Protein AF-A0A8D0GN27-F1 (afdb_monomer)

Radius of gyration: 17.17 Å; Cα contacts (8 Å, |Δi|>4): 51; chains: 1; bounding box: 32×37×42 Å

Structure (mmCIF, N/CA/C/O backbone):
data_AF-A0A8D0GN27-F1
#
_entry.id   AF-A0A8D0GN27-F1
#
loop_
_atom_site.group_PDB
_atom_site.id
_atom_site.type_symbol
_atom_site.label_atom_id
_atom_site.label_alt_id
_atom_site.label_comp_id
_atom_site.label_asym_id
_atom_site.label_entity_id
_atom_site.label_seq_id
_atom_site.pdbx_PDB_ins_code
_atom_site.Cartn_x
_atom_site.Cartn_y
_atom_site.Cartn_z
_atom_site.occupancy
_atom_site.B_iso_or_equiv
_atom_site.auth_seq_id
_atom_site.auth_comp_id
_atom_site.auth_asym_id
_atom_site.auth_atom_id
_atom_site.pdbx_PDB_model_num
ATOM 1 N N . MET A 1 1 ? 7.093 12.576 27.901 1.00 68.31 1 MET A N 1
ATOM 2 C CA . MET A 1 1 ? 6.745 13.945 27.469 1.00 68.31 1 MET A CA 1
ATOM 3 C C . MET A 1 1 ? 6.289 13.840 26.030 1.00 68.31 1 MET A C 1
ATOM 5 O O . MET A 1 1 ? 7.058 13.343 25.219 1.00 68.31 1 MET A O 1
ATOM 9 N N . ILE A 1 2 ? 5.033 14.175 25.745 1.00 74.56 2 ILE A N 1
ATOM 10 C CA . ILE A 1 2 ? 4.495 14.144 24.379 1.00 74.56 2 ILE A CA 1
ATOM 11 C C . ILE A 1 2 ? 5.141 15.309 23.623 1.00 74.56 2 ILE A C 1
ATOM 13 O O . ILE A 1 2 ? 5.234 16.411 24.164 1.00 74.56 2 ILE A O 1
ATOM 17 N N . SER A 1 3 ? 5.672 15.057 22.426 1.00 83.31 3 SER A N 1
ATOM 18 C CA . SER A 1 3 ? 6.298 16.114 21.629 1.00 83.31 3 SER A CA 1
ATOM 19 C C . SER A 1 3 ? 5.246 17.122 21.156 1.00 83.31 3 SER A C 1
ATOM 21 O O . SER A 1 3 ? 4.088 16.769 20.937 1.00 83.31 3 SER A O 1
ATOM 23 N N . VAL A 1 4 ? 5.640 18.385 20.974 1.00 80.94 4 VAL A N 1
ATOM 24 C CA . VAL A 1 4 ? 4.729 19.447 20.501 1.00 80.94 4 VAL A CA 1
ATOM 25 C C . VAL A 1 4 ? 4.091 19.077 19.158 1.00 80.94 4 VAL A C 1
ATOM 27 O O . VAL A 1 4 ? 2.927 19.390 18.934 1.00 80.94 4 VAL A O 1
ATOM 30 N N . ALA A 1 5 ? 4.816 18.346 18.305 1.00 79.69 5 ALA A N 1
ATOM 31 C CA . ALA A 1 5 ? 4.289 17.807 17.055 1.00 79.69 5 ALA A CA 1
ATOM 32 C C . ALA A 1 5 ? 3.116 16.836 17.287 1.00 79.69 5 ALA A C 1
ATOM 34 O O . ALA A 1 5 ? 2.067 17.000 16.678 1.00 79.69 5 ALA A O 1
ATOM 35 N N . GLN A 1 6 ? 3.252 15.897 18.230 1.00 79.50 6 GLN A N 1
ATOM 36 C CA . GLN A 1 6 ? 2.205 14.915 18.537 1.00 79.50 6 GLN A CA 1
ATOM 37 C C . GLN A 1 6 ? 0.939 15.552 19.126 1.00 79.50 6 GLN A C 1
ATOM 39 O O . GLN A 1 6 ? -0.162 15.174 18.743 1.00 79.50 6 GLN A O 1
ATOM 44 N N . LEU A 1 7 ? 1.078 16.539 20.018 1.00 83.50 7 LEU A N 1
ATOM 45 C CA . LEU A 1 7 ? -0.079 17.270 20.555 1.00 83.50 7 LEU A CA 1
ATOM 46 C C . LEU A 1 7 ? -0.810 18.048 19.450 1.00 83.50 7 LEU A C 1
ATOM 48 O O . LEU A 1 7 ? -2.036 18.149 19.444 1.00 83.50 7 LEU A O 1
ATOM 52 N N . LEU A 1 8 ? -0.052 18.610 18.508 1.00 80.88 8 LEU A N 1
ATOM 53 C CA . LEU A 1 8 ? -0.623 19.353 17.394 1.00 80.88 8 LEU A CA 1
ATOM 54 C C . LEU A 1 8 ? -1.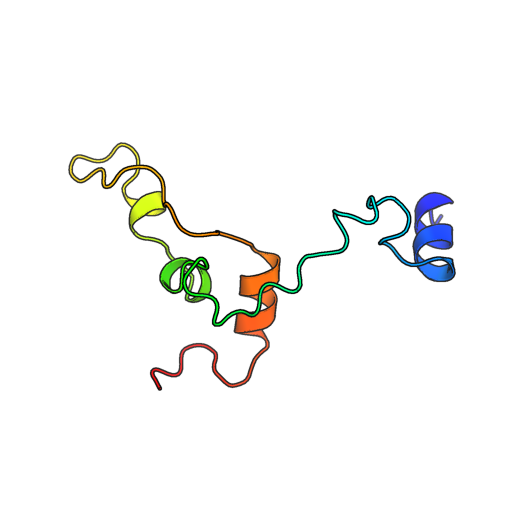343 18.423 16.408 1.00 80.88 8 LEU A C 1
ATOM 56 O O . LEU A 1 8 ? -2.413 18.784 15.926 1.00 80.88 8 LEU A O 1
ATOM 60 N N . ASP A 1 9 ? -0.808 17.223 16.164 1.00 80.94 9 ASP A N 1
ATOM 61 C CA . ASP A 1 9 ? -1.444 16.192 15.334 1.00 80.94 9 ASP A CA 1
ATOM 62 C C . ASP A 1 9 ? -2.785 15.713 15.918 1.00 80.94 9 ASP A C 1
ATOM 64 O O . ASP A 1 9 ? -3.732 15.467 15.167 1.00 80.94 9 ASP A O 1
ATOM 68 N N . GLU A 1 10 ? -2.895 15.621 17.249 1.00 77.69 10 GLU A N 1
ATOM 69 C CA . GLU A 1 10 ? -4.148 15.293 17.947 1.00 77.69 10 GLU A CA 1
ATOM 70 C C . GLU A 1 10 ? -5.201 16.408 17.821 1.00 77.69 10 GLU A C 1
ATOM 72 O O . GLU A 1 10 ? -6.391 16.118 17.690 1.00 77.69 10 GLU A O 1
ATOM 77 N N . LEU A 1 11 ? -4.781 17.679 17.823 1.00 80.12 11 LEU A N 1
ATOM 78 C CA . LEU A 1 11 ? -5.692 18.829 17.794 1.00 80.12 11 LEU A CA 1
ATOM 79 C C . LEU A 1 11 ? -6.078 19.276 16.372 1.00 80.12 11 LEU A C 1
ATOM 81 O O . LEU A 1 11 ? -7.175 19.791 16.164 1.00 80.12 11 LEU A O 1
ATOM 85 N N . MET A 1 12 ? -5.176 19.117 15.400 1.00 77.50 12 MET A N 1
ATOM 86 C CA . MET A 1 12 ? -5.282 19.698 14.050 1.00 77.50 12 MET A CA 1
ATOM 87 C C . MET A 1 12 ? -5.270 18.649 12.926 1.00 77.50 12 MET A C 1
ATOM 89 O O . MET A 1 12 ? -5.184 19.018 11.754 1.00 77.50 12 MET A O 1
ATOM 93 N N . SER A 1 13 ? -5.422 17.365 13.275 1.00 69.69 13 SER A N 1
ATOM 94 C CA . SER A 1 13 ? -5.375 16.202 12.379 1.00 69.69 13 SER A CA 1
ATOM 95 C C . SER A 1 13 ? -3.990 15.937 11.769 1.00 69.69 13 SER A C 1
ATOM 97 O O . SER A 1 13 ? -3.312 16.839 11.284 1.00 69.69 13 SER A O 1
ATOM 99 N N . GLN A 1 14 ? -3.592 14.663 11.708 1.00 67.88 14 GLN A N 1
ATOM 100 C CA . GLN A 1 14 ? -2.293 14.223 11.161 1.00 67.88 14 GLN A CA 1
ATOM 101 C C . GLN A 1 14 ? -2.074 14.597 9.687 1.00 67.88 14 GLN A C 1
ATOM 103 O O . GLN A 1 14 ? -0.948 14.585 9.196 1.00 67.88 14 GLN A O 1
ATOM 108 N N . ASP A 1 15 ? -3.142 14.925 8.959 1.00 66.25 15 ASP A N 1
ATOM 109 C CA . ASP A 1 15 ? -3.064 15.279 7.542 1.00 66.25 15 ASP A CA 1
ATOM 110 C C . ASP A 1 15 ? -2.705 16.756 7.292 1.00 66.25 15 ASP A C 1
ATOM 112 O O . ASP A 1 15 ? -2.728 17.208 6.149 1.00 66.25 15 ASP A O 1
ATOM 116 N N . ARG A 1 16 ? -2.353 17.526 8.333 1.00 67.12 16 ARG A N 1
ATOM 117 C CA . ARG A 1 16 ? -2.135 18.978 8.227 1.00 67.12 16 ARG A CA 1
ATOM 118 C C . ARG A 1 16 ? -0.942 19.385 7.348 1.00 67.12 16 ARG A C 1
ATOM 120 O O . ARG A 1 16 ? -0.934 20.496 6.825 1.00 67.12 16 ARG A O 1
ATOM 127 N N . ASN A 1 17 ? 0.049 18.506 7.190 1.00 71.25 17 ASN A N 1
ATOM 128 C CA . ASN A 1 17 ? 1.230 18.748 6.350 1.00 71.25 17 ASN A CA 1
ATOM 129 C C . ASN A 1 17 ? 1.103 18.174 4.930 1.00 71.25 17 ASN A C 1
ATOM 131 O O . ASN A 1 17 ? 2.012 18.368 4.126 1.00 71.25 17 ASN A O 1
ATOM 135 N N . LEU A 1 18 ? 0.015 17.466 4.606 1.00 64.56 18 LEU A N 1
ATOM 136 C CA . LEU A 1 18 ? -0.181 16.945 3.256 1.00 64.56 18 LEU A CA 1
ATOM 137 C C . LEU A 1 18 ? -0.758 18.050 2.366 1.00 64.56 18 LEU A C 1
ATOM 139 O O . LEU A 1 18 ? -1.758 18.688 2.707 1.00 64.56 18 LEU A O 1
ATOM 143 N N . ALA A 1 19 ? -0.126 18.278 1.212 1.00 55.91 19 ALA A N 1
ATOM 144 C CA . ALA A 1 19 ? -0.646 19.182 0.193 1.00 55.91 19 ALA A CA 1
ATOM 145 C C . ALA A 1 19 ? -2.064 18.751 -0.222 1.00 55.91 19 ALA A C 1
ATOM 147 O O . ALA A 1 19 ? -2.400 17.568 -0.197 1.00 55.91 19 ALA A O 1
ATOM 148 N N . SER A 1 20 ? -2.915 19.695 -0.625 1.00 55.88 20 SER A N 1
ATOM 149 C CA . SER A 1 20 ? -4.310 19.423 -1.007 1.00 55.88 20 SER A CA 1
ATOM 150 C C . SER A 1 20 ? -4.465 18.377 -2.121 1.00 55.88 20 SER A C 1
ATOM 152 O O . SER A 1 20 ? -5.469 17.671 -2.130 1.00 55.88 20 SER A O 1
ATOM 154 N N . ASP A 1 21 ? -3.472 18.245 -3.006 1.00 54.25 21 ASP A N 1
ATOM 155 C CA . ASP A 1 21 ? -3.388 17.214 -4.059 1.00 54.25 21 ASP A CA 1
ATOM 156 C C . ASP A 1 21 ? -2.957 15.831 -3.539 1.00 54.25 21 ASP A C 1
ATOM 158 O O . ASP A 1 21 ? -3.226 14.799 -4.154 1.00 54.25 21 ASP A O 1
ATOM 162 N N . GLU A 1 22 ? -2.327 15.811 -2.368 1.00 53.81 22 GLU A N 1
ATOM 163 C CA . GLU A 1 22 ? -1.885 14.629 -1.634 1.00 53.81 22 GLU A CA 1
ATOM 164 C C . GLU A 1 22 ? -2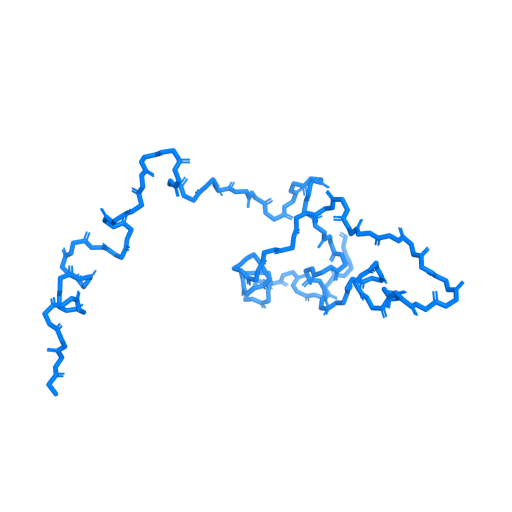.863 14.261 -0.512 1.00 53.81 22 GLU A C 1
ATOM 166 O O . GLU A 1 22 ? -2.604 13.337 0.263 1.00 53.81 22 GLU A O 1
ATOM 171 N N 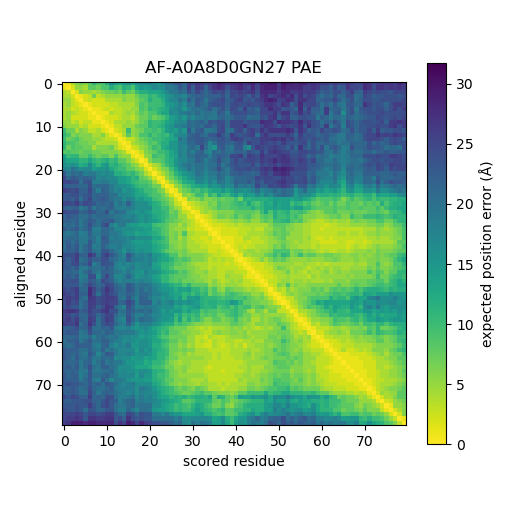. LYS A 1 23 ? -4.028 14.935 -0.438 1.00 50.56 23 LYS A N 1
ATOM 172 C CA . LYS A 1 23 ? -5.198 14.423 0.283 1.00 50.56 23 LYS A CA 1
ATOM 173 C C . LYS A 1 23 ? -5.486 13.052 -0.287 1.00 50.56 23 LYS A C 1
ATOM 175 O O . LYS A 1 23 ? -6.119 12.951 -1.335 1.00 50.56 23 LYS A O 1
ATOM 180 N N . ARG A 1 24 ? -4.960 12.039 0.411 1.00 52.62 24 ARG A N 1
ATOM 181 C CA . ARG A 1 24 ? -5.112 10.597 0.218 1.00 52.62 24 ARG A CA 1
ATOM 182 C C . ARG A 1 24 ? -6.200 10.359 -0.811 1.00 52.62 24 ARG A C 1
ATOM 184 O O . ARG A 1 24 ? -7.380 10.381 -0.449 1.00 52.62 24 ARG A O 1
ATOM 191 N N . ARG A 1 25 ? -5.822 10.236 -2.095 1.00 51.66 25 ARG A N 1
ATOM 192 C CA . ARG A 1 25 ? -6.770 9.796 -3.120 1.00 51.66 25 ARG A CA 1
ATOM 193 C C . ARG A 1 25 ? -7.413 8.576 -2.490 1.00 51.66 25 ARG A C 1
ATOM 195 O O . ARG A 1 25 ? -6.692 7.649 -2.121 1.00 51.66 25 ARG A O 1
ATOM 202 N N . ASN A 1 26 ? -8.715 8.641 -2.217 1.00 52.75 26 ASN A N 1
ATOM 203 C CA . ASN A 1 26 ? -9.457 7.522 -1.655 1.00 52.75 26 ASN A CA 1
ATOM 204 C C . ASN A 1 26 ? -9.540 6.487 -2.777 1.00 52.75 26 ASN A C 1
ATOM 206 O O . ASN A 1 26 ? -10.576 6.318 -3.410 1.00 52.75 26 ASN A O 1
ATOM 210 N N . VAL A 1 27 ? -8.398 5.880 -3.101 1.00 59.56 27 VAL A N 1
ATOM 211 C CA . VAL A 1 27 ? -8.297 4.784 -4.038 1.00 59.56 27 VAL A CA 1
ATOM 212 C C . VAL A 1 27 ? -9.074 3.685 -3.352 1.00 59.56 27 VAL A C 1
ATOM 214 O O . VAL A 1 27 ? -8.656 3.145 -2.328 1.00 59.56 27 VAL A O 1
ATOM 217 N N . GLN A 1 28 ? -10.280 3.444 -3.851 1.00 62.81 28 GLN A N 1
ATOM 218 C CA . GLN A 1 28 ? -11.070 2.334 -3.371 1.00 62.81 28 GLN A CA 1
ATOM 219 C C . GLN A 1 28 ? -10.281 1.058 -3.638 1.00 62.81 28 GLN A C 1
ATOM 221 O O . GLN A 1 28 ? -9.703 0.876 -4.704 1.00 62.81 28 GLN A O 1
ATOM 226 N N . ARG A 1 29 ? -10.285 0.160 -2.658 1.00 61.31 29 ARG A N 1
ATOM 227 C CA . ARG A 1 29 ? -9.682 -1.177 -2.736 1.00 61.31 29 ARG A CA 1
ATOM 228 C C . ARG A 1 29 ? -10.044 -1.986 -3.989 1.00 61.31 29 ARG A C 1
ATOM 230 O O . ARG A 1 29 ? -9.293 -2.882 -4.348 1.00 61.31 29 ARG A O 1
ATOM 237 N N . ASP A 1 30 ? -11.175 -1.677 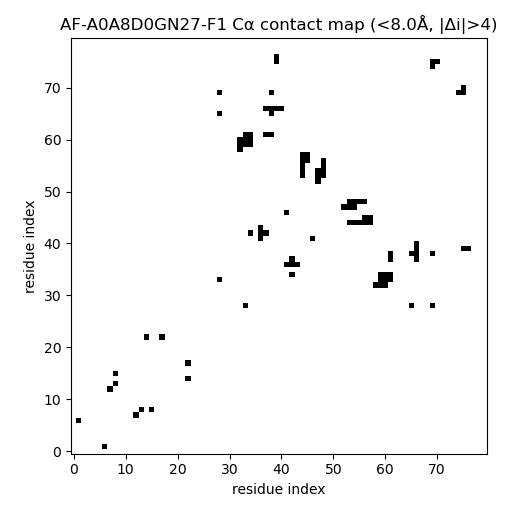-4.620 1.00 63.41 30 ASP A N 1
ATOM 238 C CA . ASP A 1 30 ? -11.685 -2.333 -5.827 1.00 63.41 30 ASP A CA 1
ATOM 239 C C . ASP A 1 30 ? -11.174 -1.706 -7.137 1.00 63.41 30 ASP A C 1
ATOM 241 O O . ASP A 1 30 ? -11.543 -2.157 -8.219 1.00 63.41 30 ASP A O 1
ATOM 245 N N . HIS A 1 31 ? -10.310 -0.687 -7.080 1.00 73.88 31 HIS A N 1
ATOM 246 C CA . HIS A 1 31 ? -9.707 -0.138 -8.291 1.00 73.88 31 HIS A CA 1
ATOM 247 C C . HIS A 1 31 ? -8.809 -1.172 -8.984 1.00 73.88 31 HIS A C 1
ATOM 249 O O . HIS A 1 31 ? -7.946 -1.785 -8.358 1.00 73.88 31 HIS A O 1
ATOM 255 N N . GLU A 1 32 ? -8.952 -1.306 -10.306 1.00 75.19 32 GLU A N 1
ATOM 256 C CA . GLU A 1 32 ? -8.156 -2.229 -11.138 1.00 75.19 32 GLU A CA 1
ATOM 257 C C . GLU A 1 32 ? -6.644 -1.936 -11.088 1.00 75.19 32 GLU A C 1
ATOM 259 O O . GLU A 1 32 ? -5.811 -2.822 -11.296 1.00 75.19 32 GLU A O 1
ATOM 264 N N . SER A 1 33 ? -6.280 -0.698 -10.747 1.00 77.12 33 SER A N 1
ATOM 265 C CA . SER A 1 33 ? -4.894 -0.286 -10.536 1.00 77.12 33 SER A CA 1
ATOM 266 C C . SER A 1 33 ? -4.284 -0.837 -9.248 1.00 77.12 33 SER A C 1
ATOM 268 O O . SER A 1 33 ? -3.068 -0.800 -9.119 1.00 77.12 33 SER A O 1
ATOM 270 N N . VAL A 1 34 ? -5.069 -1.359 -8.299 1.00 81.44 34 VAL A N 1
ATOM 271 C CA . VAL A 1 34 ? -4.555 -1.936 -7.049 1.00 81.44 34 VAL A CA 1
ATOM 272 C C . VAL A 1 34 ? -4.216 -3.412 -7.244 1.00 81.44 34 VAL A C 1
ATOM 274 O O . VAL A 1 34 ? -4.951 -4.184 -7.868 1.00 81.44 34 VAL A O 1
ATOM 277 N N . CYS A 1 35 ? -3.085 -3.838 -6.686 1.00 84.31 35 CYS A N 1
ATOM 278 C CA . CYS A 1 35 ? -2.666 -5.228 -6.762 1.00 84.31 35 CYS A CA 1
ATOM 279 C C . CYS A 1 35 ? -3.467 -6.102 -5.793 1.00 84.31 35 CYS A C 1
ATOM 281 O O . CYS A 1 35 ? -3.213 -6.128 -4.590 1.00 84.31 35 CYS A O 1
ATOM 283 N N . LYS A 1 36 ? -4.426 -6.864 -6.330 1.00 81.19 36 LYS A N 1
ATOM 284 C CA . LYS A 1 36 ? -5.243 -7.818 -5.557 1.00 81.19 36 LYS A CA 1
ATOM 285 C C . LYS A 1 36 ? -4.385 -8.886 -4.868 1.00 81.19 36 LYS A C 1
ATOM 287 O O . LYS A 1 36 ? -4.665 -9.254 -3.734 1.00 81.19 36 LYS A O 1
ATOM 292 N N . TYR A 1 37 ? -3.306 -9.326 -5.517 1.00 83.00 37 TYR A N 1
ATOM 293 C CA . TYR A 1 37 ? -2.350 -10.275 -4.938 1.00 83.00 37 TYR A CA 1
ATOM 294 C C . TYR A 1 37 ? -1.644 -9.681 -3.709 1.00 83.00 37 TYR A C 1
ATOM 296 O O . TYR A 1 37 ? -1.641 -10.287 -2.639 1.00 83.00 37 TYR A O 1
ATOM 304 N N . TYR A 1 38 ? -1.165 -8.438 -3.819 1.00 84.75 38 TYR A N 1
ATOM 305 C CA . TYR A 1 38 ? -0.563 -7.715 -2.697 1.00 84.75 38 TYR A CA 1
ATOM 306 C C . TYR A 1 38 ? -1.547 -7.504 -1.531 1.00 84.75 38 TYR A C 1
ATOM 308 O O . TYR A 1 38 ? -1.175 -7.666 -0.368 1.00 84.75 38 TYR A O 1
ATOM 316 N N . LEU A 1 39 ? -2.825 -7.218 -1.823 1.00 80.94 39 LEU A N 1
ATOM 317 C CA . LEU A 1 39 ? -3.881 -7.121 -0.802 1.00 80.94 39 LEU A CA 1
ATOM 318 C C . LEU A 1 39 ? -4.095 -8.440 -0.041 1.00 80.94 39 LEU A C 1
ATOM 320 O O . LEU 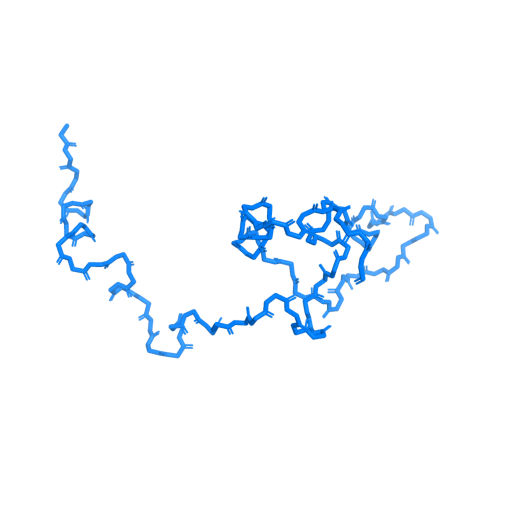A 1 39 ? -4.345 -8.409 1.163 1.00 80.94 39 LEU A O 1
ATOM 324 N N . CYS A 1 40 ? -3.971 -9.581 -0.724 1.00 77.69 40 CYS A N 1
ATOM 325 C CA . CYS A 1 40 ? -4.073 -10.918 -0.132 1.00 77.69 40 CYS A CA 1
ATOM 326 C C . CYS A 1 40 ? -2.797 -11.374 0.597 1.00 77.69 40 CYS A C 1
ATOM 328 O O . CYS A 1 40 ? -2.806 -12.428 1.227 1.00 77.69 40 CYS A O 1
ATOM 330 N N . GLY A 1 41 ? -1.718 -10.587 0.542 1.00 76.88 41 GLY A N 1
ATOM 331 C CA . GLY A 1 41 ? -0.507 -10.791 1.336 1.00 76.88 41 GLY A CA 1
ATOM 332 C C . GLY A 1 41 ? 0.761 -11.055 0.530 1.00 76.88 41 GLY A C 1
ATOM 333 O O . GLY A 1 41 ? 1.842 -10.822 1.063 1.00 76.88 41 GLY A O 1
ATOM 334 N N . PHE A 1 42 ? 0.665 -11.479 -0.733 1.00 80.62 42 PHE A N 1
ATOM 335 C CA . PHE A 1 42 ? 1.839 -11.741 -1.570 1.00 80.62 42 PHE A CA 1
ATOM 336 C C . PHE A 1 42 ? 1.609 -11.309 -3.018 1.00 80.62 42 PHE A C 1
ATOM 338 O O . PHE A 1 42 ? 0.637 -11.716 -3.644 1.00 80.62 42 PHE A O 1
ATOM 345 N N . CYS A 1 43 ? 2.527 -10.517 -3.578 1.00 84.75 43 CYS A N 1
ATOM 346 C CA . CYS A 1 43 ? 2.563 -10.242 -5.011 1.00 84.75 43 CYS A CA 1
ATOM 347 C C . CYS A 1 43 ? 3.627 -11.127 -5.684 1.00 84.75 43 CYS A C 1
ATOM 349 O O . CYS A 1 43 ? 4.789 -11.073 -5.280 1.00 84.75 43 CYS A O 1
ATOM 351 N N . PRO A 1 44 ? 3.283 -11.913 -6.721 1.00 81.38 44 PRO A N 1
ATOM 352 C CA . PRO A 1 44 ? 4.262 -12.745 -7.419 1.00 81.38 44 PRO A CA 1
ATOM 353 C C . PRO A 1 44 ? 5.354 -11.911 -8.104 1.00 81.38 44 PRO A C 1
ATOM 355 O O . PRO A 1 44 ? 6.507 -12.324 -8.111 1.00 81.38 44 PRO A O 1
ATOM 358 N N . ALA A 1 45 ? 5.021 -10.721 -8.614 1.00 82.25 45 ALA A N 1
ATOM 359 C CA . ALA A 1 45 ? 6.001 -9.848 -9.255 1.00 82.25 45 ALA A CA 1
ATOM 360 C C . ALA A 1 45 ? 7.088 -9.371 -8.276 1.00 82.25 45 ALA A C 1
ATOM 362 O O . ALA A 1 45 ? 8.250 -9.348 -8.647 1.00 82.25 45 ALA A O 1
ATOM 363 N N . GLU A 1 46 ? 6.748 -9.067 -7.015 1.00 78.56 46 GLU A N 1
ATOM 364 C CA . GLU A 1 46 ? 7.749 -8.729 -5.985 1.00 78.56 46 GLU A CA 1
ATOM 365 C C . GLU A 1 46 ? 8.570 -9.945 -5.547 1.00 78.56 46 GLU A C 1
ATOM 367 O O . GLU A 1 46 ? 9.786 -9.847 -5.377 1.00 78.56 46 GLU A O 1
ATOM 372 N N . LEU A 1 47 ? 7.912 -11.094 -5.374 1.00 79.31 47 LEU A N 1
ATOM 373 C CA . LEU A 1 47 ? 8.545 -12.300 -4.842 1.00 79.31 47 LEU A CA 1
ATOM 374 C C . LEU A 1 47 ? 9.596 -12.885 -5.792 1.00 79.31 47 LEU A C 1
ATOM 376 O O . LEU A 1 47 ? 10.607 -13.416 -5.339 1.00 79.31 47 LEU A O 1
ATOM 380 N N . PHE A 1 48 ? 9.349 -12.797 -7.098 1.00 75.94 48 PHE A N 1
ATOM 381 C CA . PHE A 1 48 ? 10.234 -13.345 -8.122 1.00 75.94 48 PHE A CA 1
ATOM 382 C C . PHE A 1 48 ? 11.212 -12.319 -8.702 1.00 75.94 48 PHE A C 1
ATOM 384 O O . PHE A 1 48 ? 11.919 -12.657 -9.656 1.00 75.94 48 PHE A O 1
ATOM 391 N N . THR A 1 49 ? 11.311 -11.118 -8.116 1.00 76.38 49 THR A N 1
ATOM 392 C CA . THR A 1 49 ? 12.330 -10.143 -8.529 1.00 76.38 49 THR A CA 1
ATOM 393 C C . THR A 1 49 ? 13.733 -10.747 -8.419 1.00 76.38 49 THR A C 1
ATOM 395 O O . THR A 1 49 ? 14.104 -11.306 -7.388 1.00 76.38 49 THR A O 1
ATOM 398 N N . ASN A 1 50 ? 14.532 -10.639 -9.483 1.00 69.38 50 ASN A N 1
ATOM 399 C CA . ASN A 1 50 ? 15.891 -11.199 -9.585 1.00 69.38 50 ASN A CA 1
ATOM 400 C C . ASN A 1 50 ? 15.976 -12.738 -9.551 1.00 69.38 50 ASN A C 1
ATOM 402 O O . ASN A 1 50 ? 17.044 -13.298 -9.288 1.00 69.38 50 ASN A O 1
ATOM 406 N N . THR A 1 51 ? 14.876 -13.441 -9.820 1.00 77.25 51 THR A N 1
ATOM 407 C CA .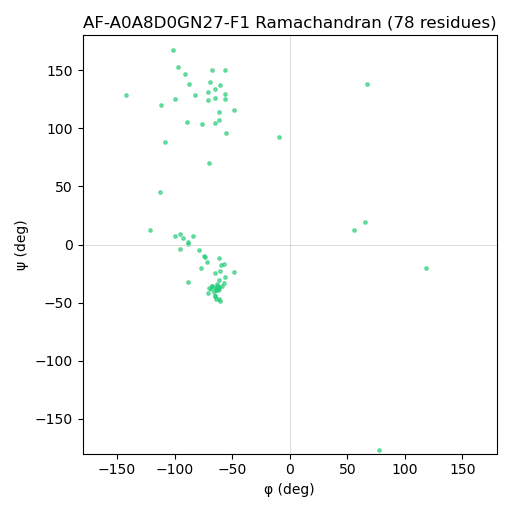 THR A 1 51 ? 14.887 -14.902 -9.991 1.00 77.25 51 THR A CA 1
ATOM 408 C C . THR A 1 51 ? 14.836 -15.278 -11.472 1.00 77.25 51 THR A C 1
ATOM 410 O O . THR A 1 51 ? 14.531 -14.456 -12.328 1.00 77.25 51 THR A O 1
ATOM 413 N N . HIS A 1 52 ? 15.103 -16.544 -11.805 1.00 74.00 52 HIS A N 1
ATOM 414 C CA . HIS A 1 52 ? 15.047 -17.044 -13.189 1.00 74.00 52 HIS A CA 1
ATOM 415 C C . HIS A 1 52 ? 13.671 -16.830 -13.869 1.00 74.00 52 HIS A C 1
ATOM 417 O O . HIS A 1 52 ? 13.565 -16.923 -15.087 1.00 74.00 52 HIS A O 1
ATOM 423 N N . SER A 1 53 ? 12.613 -16.558 -13.096 1.00 75.19 53 SER A N 1
ATOM 424 C CA . SER A 1 53 ? 11.266 -16.228 -13.587 1.00 75.19 53 SER A CA 1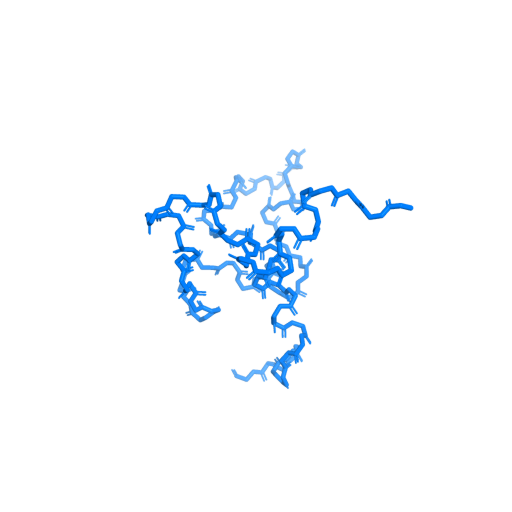
ATOM 425 C C . SER A 1 53 ? 10.886 -14.778 -13.262 1.00 75.19 53 SER A C 1
ATOM 427 O O . SER A 1 53 ? 9.792 -14.524 -12.761 1.00 75.19 53 SER A O 1
ATOM 429 N N . ASP A 1 54 ? 11.803 -13.834 -13.488 1.00 79.62 54 ASP A N 1
ATOM 430 C CA . ASP A 1 54 ? 11.555 -12.408 -13.262 1.00 79.62 54 ASP A CA 1
ATOM 431 C C . ASP A 1 54 ? 10.411 -11.909 -14.161 1.00 79.62 54 ASP A C 1
ATOM 433 O O . ASP A 1 54 ? 10.503 -11.912 -15.389 1.00 79.62 54 ASP A O 1
ATOM 437 N N . LEU A 1 55 ? 9.304 -11.516 -13.527 1.00 71.81 55 LEU A N 1
ATOM 438 C CA . LEU A 1 55 ? 8.134 -10.924 -14.183 1.00 71.81 55 LEU A CA 1
ATOM 439 C C . LEU A 1 55 ? 8.251 -9.393 -14.316 1.00 71.81 55 LEU A C 1
ATOM 441 O O . LEU A 1 55 ? 7.332 -8.761 -14.833 1.00 71.81 55 LEU A O 1
ATOM 445 N N . GLY A 1 56 ? 9.353 -8.796 -13.852 1.00 78.00 56 GLY A N 1
ATOM 446 C CA . GLY A 1 56 ? 9.529 -7.354 -13.744 1.00 78.00 56 GLY A CA 1
ATOM 447 C C . GLY A 1 56 ? 8.817 -6.723 -12.542 1.00 78.00 56 GLY A C 1
ATOM 448 O O . GLY A 1 56 ? 8.225 -7.387 -11.687 1.00 78.00 56 GLY A O 1
ATOM 449 N N . THR A 1 57 ? 8.900 -5.394 -12.459 1.00 76.00 57 THR A N 1
ATOM 450 C CA . THR A 1 57 ? 8.267 -4.601 -11.397 1.00 76.00 57 THR A CA 1
ATOM 451 C C . THR A 1 57 ? 6.746 -4.628 -11.547 1.00 76.00 57 THR A C 1
ATOM 453 O O . THR A 1 57 ? 6.227 -4.534 -12.657 1.00 76.00 57 THR A O 1
ATOM 456 N N . CYS A 1 58 ? 6.004 -4.736 -10.440 1.00 81.75 58 CYS A N 1
ATOM 457 C CA . CYS A 1 58 ? 4.546 -4.756 -10.520 1.00 81.75 58 CYS A CA 1
ATOM 458 C C . CYS A 1 58 ? 4.004 -3.413 -11.038 1.00 81.75 58 CYS A C 1
ATOM 460 O O . CYS A 1 58 ? 4.274 -2.366 -10.459 1.00 81.75 58 CYS A O 1
ATOM 462 N N . GLU A 1 59 ? 3.187 -3.451 -12.092 1.00 80.00 59 GLU A N 1
ATOM 463 C CA . GLU A 1 59 ? 2.514 -2.265 -12.651 1.00 80.00 59 GLU A CA 1
ATOM 464 C C . GLU A 1 59 ? 1.349 -1.766 -11.774 1.00 80.00 59 GLU A C 1
ATOM 466 O O . GLU A 1 59 ? 0.784 -0.697 -12.008 1.00 80.00 59 GLU A O 1
ATOM 471 N N . LYS A 1 60 ? 0.955 -2.559 -10.769 1.00 84.31 60 LYS A N 1
ATOM 472 C CA . LYS A 1 60 ? -0.172 -2.279 -9.877 1.00 84.31 60 LYS A CA 1
ATOM 473 C C . LYS A 1 60 ? 0.302 -1.639 -8.567 1.00 84.31 60 LYS A C 1
ATOM 475 O O . LYS A 1 60 ? 1.403 -1.874 -8.085 1.00 84.31 60 LYS A O 1
ATOM 480 N N . ILE A 1 61 ? -0.577 -0.857 -7.950 1.00 82.62 61 ILE A N 1
ATOM 481 C CA . ILE A 1 61 ? -0.327 -0.113 -6.714 1.00 82.62 61 ILE A CA 1
ATOM 482 C C . ILE A 1 61 ? -0.231 -1.081 -5.530 1.00 82.62 61 ILE A C 1
ATOM 484 O O . ILE A 1 61 ? -1.167 -1.844 -5.260 1.00 82.62 61 ILE A O 1
ATOM 488 N N . HIS A 1 62 ? 0.889 -1.008 -4.810 1.00 84.50 62 HIS A N 1
ATOM 489 C CA . HIS A 1 62 ? 1.170 -1.729 -3.569 1.00 84.50 62 HIS A CA 1
ATOM 490 C C . HIS A 1 62 ? 1.143 -0.748 -2.389 1.00 84.50 62 HIS A C 1
ATOM 492 O O . HIS A 1 62 ? 2.158 -0.155 -2.039 1.00 84.50 62 HIS A O 1
ATOM 498 N N . ASP A 1 63 ? -0.032 -0.536 -1.791 1.00 82.81 63 ASP A N 1
ATOM 499 C CA . ASP A 1 63 ? -0.180 0.347 -0.627 1.00 82.81 63 ASP A CA 1
ATOM 500 C C . ASP A 1 63 ? -0.524 -0.463 0.633 1.00 82.81 63 ASP A C 1
ATOM 502 O O . ASP A 1 63 ? -1.557 -1.138 0.720 1.00 82.81 63 ASP A O 1
ATOM 506 N N . GLU A 1 64 ? 0.338 -0.374 1.646 1.00 81.31 64 GLU A N 1
ATOM 507 C CA . GLU A 1 64 ? 0.142 -1.023 2.942 1.00 81.31 64 GLU A CA 1
ATOM 508 C C . GLU A 1 64 ? -1.114 -0.541 3.676 1.00 81.31 64 GLU A C 1
ATOM 510 O O . GLU A 1 64 ? -1.720 -1.304 4.439 1.00 81.31 64 GLU A O 1
ATOM 515 N N . LYS A 1 65 ? -1.522 0.719 3.479 1.00 81.06 65 LYS A N 1
ATOM 516 C CA . LYS A 1 65 ? -2.728 1.269 4.112 1.00 81.06 65 LYS A CA 1
ATOM 517 C C . LYS A 1 65 ? -3.963 0.538 3.604 1.00 81.06 65 LYS A C 1
ATOM 519 O O . LYS A 1 65 ? -4.803 0.130 4.411 1.00 81.06 65 LYS A O 1
ATOM 524 N N . LEU A 1 66 ? -4.034 0.312 2.292 1.00 78.38 66 LEU A N 1
ATOM 525 C CA . LEU A 1 66 ? -5.097 -0.470 1.668 1.00 78.38 66 LEU A CA 1
ATOM 526 C C . LEU A 1 66 ? -5.072 -1.927 2.135 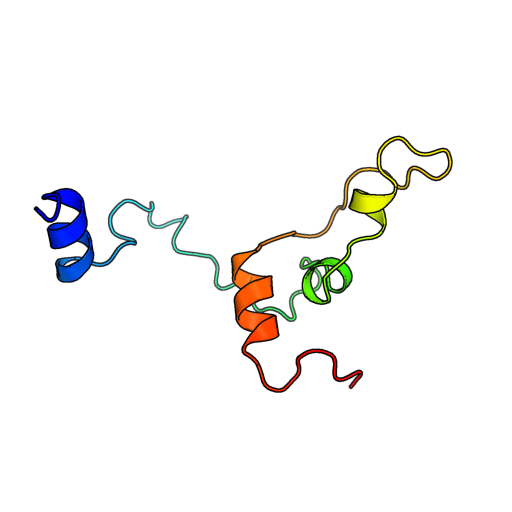1.00 78.38 66 LEU A C 1
ATOM 528 O O . LEU A 1 66 ? -6.132 -2.478 2.427 1.00 78.38 66 LEU A O 1
ATOM 532 N N . ARG A 1 67 ? -3.888 -2.531 2.299 1.00 81.38 67 ARG A N 1
ATOM 533 C CA . ARG A 1 67 ? -3.764 -3.891 2.847 1.00 81.38 67 ARG A CA 1
ATOM 534 C C . ARG A 1 67 ? -4.331 -3.991 4.266 1.00 81.38 67 ARG A C 1
ATOM 536 O O . ARG A 1 67 ? -5.170 -4.845 4.531 1.00 81.38 67 ARG A O 1
ATOM 543 N N . LYS A 1 68 ? -3.959 -3.069 5.160 1.00 81.81 68 LYS A N 1
ATOM 544 C CA . LYS A 1 68 ? -4.468 -3.020 6.547 1.00 81.81 68 LYS A CA 1
ATOM 545 C C . LYS A 1 68 ? -5.979 -2.768 6.607 1.00 81.81 68 LYS A C 1
ATOM 547 O O . LYS A 1 68 ? -6.663 -3.303 7.477 1.00 81.81 68 LYS A O 1
ATOM 552 N N . GLN A 1 69 ? -6.519 -1.953 5.701 1.00 81.06 69 GLN A N 1
ATOM 553 C CA . GLN A 1 69 ? -7.969 -1.770 5.569 1.00 81.06 69 GLN A CA 1
ATOM 554 C C . GLN A 1 69 ? -8.659 -3.032 5.034 1.00 81.06 69 GLN A C 1
ATOM 556 O O . GLN A 1 69 ? -9.755 -3.367 5.485 1.00 81.06 69 GLN A O 1
ATOM 561 N N . TYR A 1 70 ? -8.022 -3.735 4.093 1.00 79.50 70 TYR A N 1
ATOM 562 C CA . TYR A 1 70 ? -8.529 -4.979 3.525 1.00 79.50 70 TYR A CA 1
ATOM 563 C C . TYR A 1 70 ? -8.600 -6.087 4.581 1.00 79.50 70 TYR A C 1
ATOM 565 O O . TYR A 1 70 ? -9.640 -6.732 4.699 1.00 79.50 70 TYR A O 1
ATOM 573 N N . GLU A 1 71 ? -7.557 -6.216 5.400 1.00 81.69 71 GLU A N 1
ATOM 574 C CA . GLU A 1 71 ? -7.445 -7.161 6.518 1.00 81.69 71 GLU A CA 1
ATOM 575 C C . GLU A 1 71 ? -8.501 -6.934 7.609 1.00 81.69 71 GLU A C 1
ATOM 577 O O . GLU A 1 71 ? -9.102 -7.878 8.112 1.00 81.69 71 GLU A O 1
ATOM 582 N N . LYS A 1 72 ? -8.810 -5.671 7.928 1.00 80.44 72 LYS A N 1
ATOM 583 C CA . LYS A 1 72 ? -9.866 -5.318 8.897 1.00 80.44 72 LYS A CA 1
ATOM 584 C C . LYS A 1 72 ? -11.286 -5.499 8.360 1.00 80.44 72 LYS A C 1
ATOM 586 O O . LYS A 1 72 ? -12.255 -5.357 9.103 1.00 80.44 72 LYS A O 1
ATOM 591 N N . SER A 1 73 ? -11.439 -5.740 7.065 1.00 77.88 73 SER A N 1
ATOM 592 C CA . SER A 1 73 ? -12.743 -5.835 6.428 1.00 77.88 73 SER A CA 1
ATOM 593 C C . SER A 1 73 ? -13.261 -7.269 6.416 1.00 77.88 73 SER A C 1
ATOM 595 O O . SER A 1 73 ? -12.517 -8.219 6.214 1.00 77.88 73 SER A O 1
ATOM 597 N N . SER A 1 74 ? -14.581 -7.428 6.524 1.00 70.75 74 SER A N 1
ATOM 598 C CA . SER A 1 74 ? -15.255 -8.737 6.584 1.00 70.75 74 SER A CA 1
ATOM 599 C C . SER A 1 74 ? -15.070 -9.631 5.336 1.00 70.75 74 SER A C 1
ATOM 601 O O . SER A 1 74 ? -15.403 -10.821 5.370 1.00 70.75 74 SER A O 1
ATOM 603 N N . ARG A 1 75 ? -14.535 -9.083 4.230 1.00 69.19 75 ARG A N 1
ATOM 604 C CA . ARG A 1 75 ? -14.212 -9.813 2.985 1.00 69.19 75 ARG A CA 1
ATOM 605 C C . ARG A 1 75 ? -12.765 -10.332 2.914 1.00 69.19 75 ARG A C 1
ATOM 607 O O . ARG A 1 75 ? -12.382 -10.863 1.878 1.00 69.19 75 ARG A O 1
ATOM 614 N N . PHE A 1 76 ? -11.971 -10.200 3.976 1.00 69.56 76 PHE A N 1
ATOM 615 C CA . PHE A 1 76 ? -10.607 -10.733 4.031 1.00 69.56 76 PHE A CA 1
ATOM 616 C C . PHE A 1 76 ? -10.578 -12.249 3.758 1.00 69.56 76 PHE A C 1
ATOM 618 O O . PHE A 1 76 ? -11.307 -13.005 4.400 1.00 69.56 76 PHE A O 1
ATOM 625 N N . MET A 1 77 ? -9.772 -12.678 2.778 1.00 65.38 77 MET A N 1
ATOM 626 C CA . MET A 1 77 ? -9.619 -14.078 2.332 1.00 65.38 77 MET A CA 1
ATOM 627 C C . MET A 1 77 ? -10.909 -14.800 1.894 1.00 65.38 77 MET A C 1
ATOM 629 O O . MET A 1 77 ? -10.908 -16.015 1.699 1.00 65.38 77 MET A O 1
ATOM 633 N N . LYS A 1 78 ? -12.015 -14.079 1.691 1.00 64.44 78 LYS A N 1
ATOM 634 C C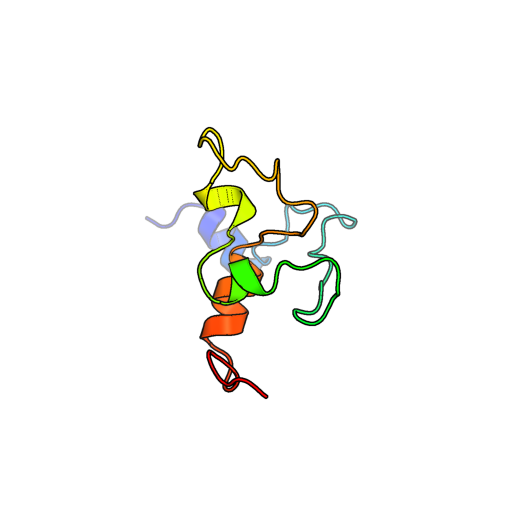A . LYS A 1 78 ? -13.219 -14.653 1.090 1.00 64.44 78 LYS A CA 1
ATOM 635 C C . LYS A 1 78 ? -13.121 -14.477 -0.415 1.00 64.44 78 LYS A C 1
ATOM 637 O O . LYS A 1 78 ? -13.280 -13.372 -0.927 1.00 64.44 78 LYS A O 1
ATOM 642 N N . VAL A 1 79 ? -12.839 -15.580 -1.099 1.00 54.00 79 VAL A N 1
ATOM 643 C CA . VAL A 1 79 ? -13.030 -15.705 -2.545 1.00 54.00 79 VAL A CA 1
ATOM 644 C C . VAL A 1 79 ? -14.526 -15.516 -2.790 1.00 54.00 79 VAL A C 1
ATOM 646 O O . VAL A 1 79 ? -15.328 -16.341 -2.357 1.00 54.00 79 VAL A O 1
ATOM 649 N N . GLY A 1 80 ? -14.906 -14.375 -3.353 1.00 45.00 80 GLY A N 1
ATOM 650 C CA . GLY A 1 80 ? -16.292 -14.043 -3.663 1.00 45.00 80 GLY A CA 1
ATOM 651 C C . GLY A 1 80 ? -16.350 -13.370 -5.007 1.00 45.00 80 GLY A C 1
ATOM 652 O O . GLY A 1 80 ? -15.805 -12.245 -5.074 1.00 45.00 80 GLY A O 1
#

Foldseek 3Di:
DQDPLRVCCVVPNPCPPPDPVRPPPPPDLPDPLADPQLLLPDDPQVVCPPHPPRPHDDSHDNDVVSSVVSCPDPCRPPPD

Solvent-accessible surface area (backbone atoms only — not comparable to full-atom values): 5153 Å² total; per-residue (Å²): 132,85,51,74,67,58,58,46,30,74,76,62,46,79,65,69,83,51,52,83,89,57,52,70,74,82,72,56,87,83,41,86,57,42,35,66,45,44,51,76,71,55,38,68,33,69,73,27,56,93,42,101,71,53,72,48,79,65,92,41,49,83,54,69,68,58,26,56,52,42,64,76,34,96,62,51,93,55,90,124

Sequence (80 aa):
MISVAQLLDELMSQDRNLASDEKRRNVQRDHESVCKYYLCGFCPAELFTNTHSDLGTCEKIHDEKLRKQYEKSSRFMKVG

Mean predicted aligned error: 13.12 Å

pLDDT: mean 73.55, std 10.01, range [45.0, 84.75]

InterPro domains:
  IPR004882 Luc7-related [PF03194] (5-74)
  IPR004882 Luc7-related [PTHR12375] (3-76)

Organism: Sphenodon punctatus (NCBI:txid8508)

Secondary structure (DSSP, 8-state):
---HHHHHHHHH-GGGGS-GGGS-----TT-TTB-HHHHTT--HHHHTTTSTT---S-SSB--HHHHHHHHTSTTTT---